Protein AF-A0A9X6WI33-F1 (afdb_monomer_lite)

Structure (mmCIF, N/CA/C/O backbone):
data_AF-A0A9X6WI33-F1
#
_entry.id   AF-A0A9X6WI33-F1
#
loop_
_atom_site.group_PDB
_atom_site.id
_atom_site.type_symbol
_atom_site.label_atom_id
_atom_site.label_alt_id
_atom_site.label_comp_id
_atom_site.label_asym_id
_atom_site.label_entity_id
_atom_site.label_seq_id
_atom_site.pdbx_PDB_ins_code
_atom_site.Cartn_x
_atom_site.Cartn_y
_atom_site.Cartn_z
_atom_site.occupancy
_atom_site.B_iso_or_equiv
_atom_site.auth_seq_id
_atom_site.auth_comp_id
_atom_site.auth_asym_id
_atom_site.auth_atom_id
_atom_site.pdbx_PDB_model_num
ATOM 1 N N . MET A 1 1 ? 26.252 -1.842 11.644 1.00 34.38 1 MET A N 1
ATOM 2 C CA . MET A 1 1 ? 25.521 -1.692 10.368 1.00 34.38 1 MET A CA 1
ATOM 3 C C . MET A 1 1 ? 24.051 -1.956 10.646 1.00 34.38 1 MET A C 1
ATOM 5 O O . MET A 1 1 ? 23.728 -3.046 11.102 1.00 34.38 1 MET A O 1
ATOM 9 N N . ALA A 1 2 ? 23.186 -0.950 10.502 1.00 36.94 2 ALA A N 1
ATOM 10 C CA . ALA A 1 2 ? 21.752 -1.131 10.712 1.00 36.94 2 ALA A CA 1
ATOM 11 C C . ALA A 1 2 ? 21.234 -2.160 9.697 1.00 36.94 2 ALA A C 1
ATOM 13 O O . ALA A 1 2 ? 21.524 -2.041 8.508 1.00 36.94 2 ALA A O 1
ATOM 14 N N . ARG A 1 3 ? 20.521 -3.190 10.168 1.00 36.75 3 ARG A N 1
ATOM 15 C CA . ARG A 1 3 ? 19.785 -4.131 9.312 1.00 36.75 3 ARG A CA 1
ATOM 16 C C . ARG A 1 3 ? 18.958 -3.286 8.339 1.00 36.75 3 ARG A C 1
ATOM 18 O O . ARG A 1 3 ? 18.016 -2.635 8.783 1.00 36.75 3 ARG A O 1
ATOM 25 N N . ARG A 1 4 ? 19.330 -3.252 7.050 1.00 47.38 4 ARG A N 1
ATOM 26 C CA . ARG A 1 4 ? 18.464 -2.715 5.991 1.00 47.38 4 ARG A CA 1
ATOM 27 C C . ARG A 1 4 ? 17.123 -3.412 6.191 1.00 47.38 4 ARG A C 1
ATOM 29 O O . ARG A 1 4 ? 17.066 -4.640 6.151 1.00 47.38 4 ARG A O 1
ATOM 36 N N . GLN A 1 5 ? 16.093 -2.648 6.537 1.00 53.53 5 GLN A N 1
ATOM 37 C CA . GLN A 1 5 ? 14.723 -3.141 6.565 1.00 53.53 5 GLN A CA 1
ATOM 38 C C . GLN A 1 5 ? 14.516 -3.774 5.187 1.00 53.53 5 GLN A C 1
ATOM 40 O O . GLN A 1 5 ? 14.700 -3.076 4.193 1.00 53.53 5 GLN A O 1
ATOM 45 N N . ALA A 1 6 ? 14.311 -5.095 5.127 1.00 60.66 6 ALA A N 1
ATOM 46 C CA . ALA A 1 6 ? 14.233 -5.802 3.852 1.00 60.66 6 ALA A CA 1
ATOM 47 C C . ALA A 1 6 ? 13.215 -5.072 2.972 1.00 60.66 6 ALA A C 1
ATOM 49 O O . ALA A 1 6 ? 12.097 -4.813 3.433 1.00 60.66 6 ALA A O 1
ATOM 50 N N . ASN A 1 7 ? 13.653 -4.652 1.781 1.00 76.69 7 ASN A N 1
ATOM 51 C CA . ASN A 1 7 ? 12.790 -3.999 0.810 1.00 76.69 7 ASN A CA 1
ATOM 52 C C . ASN A 1 7 ? 11.588 -4.921 0.608 1.00 76.69 7 ASN A C 1
ATOM 54 O O . ASN A 1 7 ? 11.757 -6.076 0.238 1.00 76.69 7 ASN A O 1
ATOM 58 N N . LYS A 1 8 ? 10.401 -4.438 0.968 1.00 89.69 8 LYS A N 1
ATOM 59 C CA . LYS A 1 8 ? 9.163 -5.194 0.842 1.00 89.69 8 LYS A CA 1
ATOM 60 C C . LYS A 1 8 ? 8.068 -4.293 0.310 1.00 89.69 8 LYS A C 1
ATOM 62 O O . LYS A 1 8 ? 8.030 -3.096 0.614 1.00 89.69 8 LYS A O 1
ATOM 67 N N . ILE A 1 9 ? 7.152 -4.906 -0.414 1.00 95.69 9 ILE A N 1
ATOM 68 C CA . ILE A 1 9 ? 5.872 -4.325 -0.785 1.00 95.69 9 ILE A CA 1
ATOM 69 C C . ILE A 1 9 ? 4.850 -4.789 0.248 1.00 95.69 9 ILE A C 1
ATOM 71 O O . ILE A 1 9 ? 4.741 -5.984 0.514 1.00 95.69 9 ILE A O 1
ATOM 75 N N . VAL A 1 10 ? 4.092 -3.864 0.823 1.00 97.38 10 VAL A N 1
ATOM 76 C CA . VAL A 1 10 ? 2.984 -4.141 1.738 1.00 97.38 10 VAL A CA 1
ATOM 77 C C . VAL A 1 10 ? 1.676 -3.860 1.012 1.00 97.38 10 VAL A C 1
ATOM 79 O O . VAL A 1 10 ? 1.406 -2.728 0.625 1.00 97.38 10 VAL A O 1
ATOM 82 N N . ARG A 1 11 ? 0.855 -4.892 0.838 1.00 97.94 11 ARG A N 1
ATOM 83 C CA . ARG A 1 11 ? -0.494 -4.813 0.275 1.00 97.94 11 ARG A CA 1
ATOM 84 C C . ARG A 1 11 ? -1.501 -4.848 1.420 1.00 97.94 11 ARG A C 1
ATOM 86 O O . ARG A 1 11 ? -1.568 -5.836 2.156 1.00 97.94 11 ARG A O 1
ATOM 93 N N . VAL A 1 12 ? -2.277 -3.778 1.562 1.00 98.12 12 VAL A N 1
ATOM 94 C CA . VAL A 1 12 ? -3.325 -3.631 2.579 1.00 98.12 12 VAL A CA 1
ATOM 95 C C . VAL A 1 12 ? -4.679 -3.576 1.883 1.00 98.12 12 VAL A C 1
ATOM 97 O O . VAL A 1 12 ? -4.958 -2.641 1.135 1.00 98.12 12 VAL A O 1
ATOM 100 N N . GLN A 1 13 ? -5.516 -4.573 2.143 1.00 97.69 13 GLN A N 1
ATOM 101 C CA . GLN A 1 13 ? -6.918 -4.592 1.748 1.00 97.69 13 GLN A CA 1
ATOM 102 C C . GLN A 1 13 ? -7.754 -4.049 2.903 1.00 97.69 13 GLN A C 1
ATOM 104 O O . GLN A 1 13 ? -7.815 -4.649 3.980 1.00 97.69 13 GLN A O 1
ATOM 109 N N . PHE A 1 14 ? -8.364 -2.897 2.672 1.00 95.88 14 PHE A N 1
ATOM 110 C CA . PHE A 1 14 ? -9.372 -2.324 3.549 1.00 95.88 14 PHE A CA 1
ATOM 111 C C . PHE A 1 14 ? -10.744 -2.911 3.217 1.00 95.88 14 PHE A C 1
ATOM 113 O O . PHE A 1 14 ? -10.941 -3.437 2.122 1.00 95.88 14 PHE A O 1
ATOM 120 N N . SER A 1 15 ? -11.697 -2.772 4.134 1.00 89.88 15 SER A N 1
ATOM 121 C CA . SER A 1 15 ? -13.103 -3.038 3.830 1.00 89.88 15 SER A CA 1
ATOM 122 C C . SER A 1 15 ? -13.587 -2.159 2.677 1.00 89.88 15 SER A C 1
ATOM 124 O O . SER A 1 15 ? -13.065 -1.053 2.495 1.00 89.88 15 SER A O 1
ATOM 126 N N . GLU A 1 16 ? -14.596 -2.645 1.947 1.00 84.94 16 GLU A N 1
ATOM 127 C CA . GLU A 1 16 ? -15.133 -2.041 0.710 1.00 84.94 16 GLU A CA 1
ATOM 128 C C . GLU A 1 16 ? -14.214 -2.215 -0.516 1.00 84.94 16 GLU A C 1
ATOM 130 O O . GLU A 1 16 ? -14.121 -1.330 -1.364 1.00 84.94 16 GLU A O 1
ATOM 135 N N 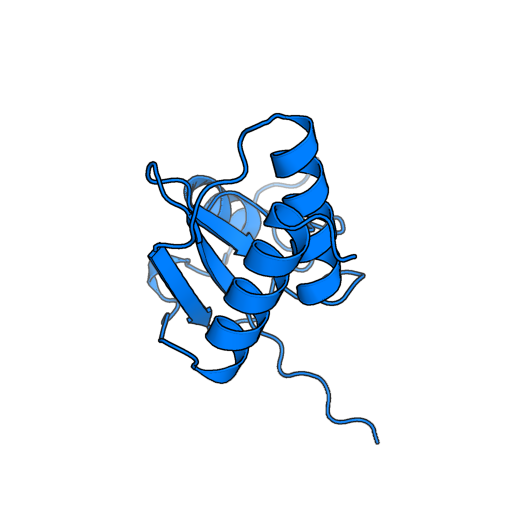. ASP A 1 17 ? -13.504 -3.345 -0.600 1.00 82.88 17 ASP A N 1
ATOM 136 C CA . ASP A 1 17 ? -12.665 -3.752 -1.743 1.00 82.88 17 ASP A CA 1
ATOM 137 C C . ASP A 1 17 ? -11.524 -2.781 -2.113 1.00 82.88 17 ASP A C 1
ATOM 139 O O . ASP A 1 17 ? -10.875 -2.907 -3.155 1.00 82.88 17 ASP A O 1
ATOM 143 N N . ARG A 1 18 ? -11.205 -1.817 -1.242 1.00 93.25 18 ARG A N 1
ATOM 144 C CA . ARG A 1 18 ? -10.105 -0.875 -1.468 1.00 93.25 18 ARG A CA 1
ATOM 145 C C . ARG A 1 18 ? -8.769 -1.507 -1.096 1.00 93.25 18 ARG A C 1
ATOM 147 O O . ARG A 1 18 ? -8.446 -1.657 0.084 1.00 93.25 18 ARG A O 1
ATOM 154 N N . VAL A 1 19 ? -7.930 -1.752 -2.099 1.00 97.19 19 VAL A N 1
ATOM 155 C CA . VAL A 1 19 ? -6.569 -2.265 -1.903 1.00 97.19 19 VAL A CA 1
ATOM 156 C C . VAL A 1 19 ? -5.536 -1.183 -2.179 1.00 97.19 19 VAL A C 1
ATOM 158 O O . VAL A 1 19 ? -5.490 -0.596 -3.262 1.00 97.19 19 VAL A O 1
ATOM 161 N N . MET A 1 20 ? -4.680 -0.937 -1.192 1.00 97.69 20 MET A N 1
ATOM 162 C CA . MET A 1 20 ? -3.594 0.031 -1.279 1.00 97.69 20 MET A CA 1
ATOM 163 C C . MET A 1 20 ? -2.255 -0.664 -1.062 1.00 97.69 20 MET A C 1
ATOM 165 O O . MET A 1 20 ? -2.104 -1.511 -0.177 1.00 97.69 20 MET A O 1
ATOM 169 N N . MET A 1 21 ? -1.279 -0.295 -1.880 1.00 97.44 21 MET A N 1
ATOM 170 C CA . MET A 1 21 ? 0.068 -0.835 -1.839 1.00 97.44 21 MET A CA 1
ATOM 171 C C . MET A 1 21 ? 1.047 0.220 -1.346 1.00 97.44 21 MET A C 1
ATOM 173 O O . MET A 1 21 ? 0.972 1.379 -1.748 1.00 97.44 21 MET A O 1
ATOM 177 N N . PHE A 1 22 ? 1.977 -0.203 -0.500 1.00 96.25 22 PHE A N 1
ATOM 178 C CA . PHE A 1 22 ? 3.001 0.631 0.113 1.00 96.25 22 PHE A CA 1
ATOM 179 C C . PHE A 1 22 ? 4.356 -0.044 -0.039 1.00 96.25 22 PHE A C 1
ATOM 181 O O . PHE A 1 22 ? 4.461 -1.269 -0.044 1.00 96.25 22 PHE A O 1
ATOM 188 N N . GLY A 1 23 ? 5.412 0.747 -0.069 1.00 93.44 23 GLY A N 1
ATOM 189 C CA . GLY A 1 23 ? 6.765 0.231 0.023 1.00 93.44 23 GLY A CA 1
ATOM 190 C C . GLY A 1 23 ? 7.729 1.330 0.414 1.00 93.44 23 GLY A C 1
ATOM 191 O O . GLY A 1 23 ? 7.356 2.498 0.528 1.00 93.44 23 GLY A O 1
ATOM 192 N N . ASN A 1 24 ? 8.969 0.950 0.689 1.00 91.50 24 ASN A N 1
ATOM 193 C CA . ASN A 1 24 ? 9.993 1.923 1.040 1.00 91.50 24 ASN A CA 1
ATOM 194 C C . ASN A 1 24 ? 10.331 2.761 -0.200 1.00 91.50 24 ASN A C 1
ATOM 196 O O . ASN A 1 24 ? 10.774 2.215 -1.206 1.00 91.50 24 ASN A O 1
ATOM 200 N N . SER A 1 25 ? 10.115 4.072 -0.114 1.00 86.88 25 SER A N 1
ATOM 201 C CA . SER A 1 25 ? 10.475 5.042 -1.152 1.00 86.88 25 SER A CA 1
ATOM 202 C C . SER A 1 25 ? 11.576 5.969 -0.603 1.00 86.88 25 SER A C 1
ATOM 204 O O . SER A 1 25 ? 12.567 5.493 -0.051 1.00 86.88 25 SER A O 1
ATOM 206 N N . TYR A 1 26 ? 11.398 7.291 -0.657 1.00 86.25 26 TYR A N 1
ATOM 207 C CA . TYR A 1 26 ? 12.213 8.262 0.084 1.00 86.25 26 TYR A CA 1
ATOM 208 C C . TYR A 1 26 ? 11.928 8.249 1.606 1.00 86.25 26 TYR A C 1
ATOM 210 O O . TYR A 1 26 ? 12.646 8.889 2.374 1.00 86.25 26 TYR A O 1
ATOM 218 N N . LYS A 1 27 ? 10.890 7.523 2.050 1.00 89.88 27 LYS A N 1
ATOM 219 C CA . LYS A 1 27 ? 10.549 7.251 3.458 1.00 89.88 27 LYS A CA 1
ATOM 220 C C . LYS A 1 27 ? 10.229 5.759 3.665 1.00 89.88 27 LYS A C 1
ATOM 222 O O . LYS A 1 27 ? 9.884 5.074 2.699 1.00 89.88 27 LYS A O 1
ATOM 227 N N . PRO A 1 28 ? 10.292 5.244 4.908 1.00 92.38 28 PRO A N 1
ATOM 228 C CA . PRO A 1 28 ? 9.785 3.912 5.237 1.00 92.38 28 PRO A CA 1
ATOM 229 C C .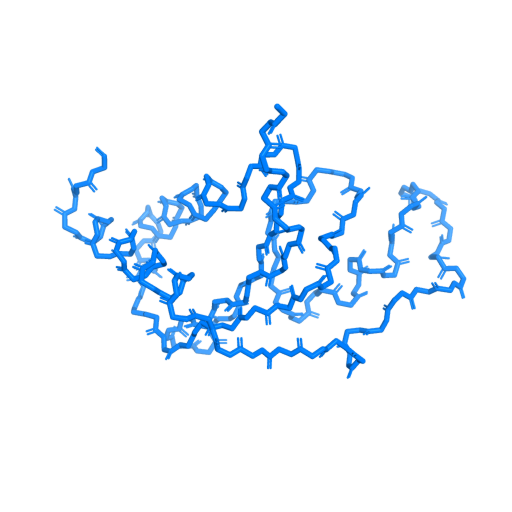 PRO A 1 28 ? 8.290 3.767 4.927 1.00 92.38 28 PRO A C 1
ATOM 231 O O . PRO A 1 28 ? 7.525 4.729 5.054 1.00 92.38 28 PRO A O 1
ATOM 234 N N . TRP A 1 29 ? 7.854 2.566 4.543 1.00 93.88 29 TRP A N 1
ATOM 235 C CA . TRP A 1 29 ? 6.444 2.283 4.248 1.00 93.88 29 TRP A CA 1
ATOM 236 C C . TRP A 1 29 ? 5.533 2.578 5.447 1.00 93.88 29 TRP A C 1
ATOM 238 O O . TRP A 1 29 ? 4.419 3.041 5.237 1.00 93.88 29 TRP A O 1
ATOM 248 N N . GLU A 1 30 ? 6.000 2.379 6.688 1.00 95.19 30 GLU A N 1
ATOM 249 C CA . GLU A 1 30 ? 5.203 2.653 7.891 1.00 95.19 30 GLU A CA 1
ATOM 250 C C . GLU A 1 30 ? 4.774 4.125 7.980 1.00 95.19 30 GLU A C 1
ATOM 252 O O . GLU A 1 30 ? 3.602 4.413 8.203 1.00 95.19 30 GLU A O 1
ATOM 257 N N . MET A 1 31 ? 5.702 5.059 7.744 1.00 94.56 31 MET A N 1
ATOM 258 C CA . MET A 1 31 ? 5.402 6.497 7.788 1.00 94.56 31 MET A CA 1
ATOM 259 C C . MET A 1 31 ? 4.426 6.895 6.680 1.00 94.56 31 MET A C 1
ATOM 261 O O . MET A 1 31 ? 3.522 7.696 6.885 1.00 94.56 31 MET A O 1
ATOM 265 N N . GLN A 1 32 ? 4.602 6.318 5.494 1.00 94.62 32 GLN A N 1
ATOM 266 C CA . GLN A 1 32 ? 3.734 6.578 4.349 1.00 94.62 32 GLN A CA 1
ATOM 267 C C . GLN A 1 32 ? 2.335 5.986 4.565 1.00 94.62 32 GLN A C 1
ATOM 269 O O . GLN A 1 32 ? 1.336 6.596 4.201 1.00 94.62 32 GLN A O 1
ATOM 274 N N . PHE A 1 33 ? 2.251 4.828 5.216 1.00 96.69 33 PHE A N 1
ATOM 275 C CA . PHE A 1 33 ? 0.988 4.237 5.627 1.00 96.69 33 PHE A CA 1
ATOM 276 C C . PHE A 1 33 ? 0.244 5.131 6.624 1.00 96.69 33 PHE A C 1
ATOM 278 O O . PHE A 1 33 ? -0.944 5.376 6.445 1.00 96.69 33 PHE A O 1
ATOM 285 N N . GLU A 1 34 ? 0.929 5.673 7.631 1.00 96.38 34 GLU A N 1
ATOM 286 C CA . GLU A 1 34 ? 0.326 6.614 8.583 1.00 96.38 34 GLU A CA 1
ATOM 287 C C . GLU A 1 34 ? -0.141 7.915 7.912 1.00 96.38 34 GLU A C 1
ATOM 289 O O . GLU A 1 34 ? -1.261 8.356 8.168 1.00 96.38 34 GLU A O 1
ATOM 294 N N . GLU A 1 35 ? 0.650 8.483 6.989 1.00 95.88 35 GLU A N 1
ATOM 295 C CA . GLU A 1 35 ? 0.224 9.622 6.156 1.00 95.88 35 GLU A CA 1
ATOM 296 C C . GLU A 1 35 ? -1.079 9.295 5.397 1.00 95.88 35 GLU A C 1
ATOM 298 O O . GLU A 1 35 ? -1.998 10.113 5.347 1.00 95.88 35 GLU A O 1
ATOM 303 N N . TYR A 1 36 ? -1.199 8.081 4.852 1.00 96.50 36 TYR A N 1
ATOM 304 C CA . TYR A 1 36 ? -2.414 7.633 4.174 1.00 96.50 36 TYR A CA 1
ATOM 305 C C . TYR A 1 36 ? -3.603 7.445 5.132 1.00 96.50 36 TYR A C 1
ATOM 307 O O . TYR A 1 36 ? -4.720 7.849 4.807 1.00 96.50 36 TYR A O 1
ATOM 315 N N . LEU A 1 37 ? -3.391 6.892 6.332 1.00 96.56 37 LEU A N 1
ATOM 316 C CA . LEU A 1 37 ? -4.442 6.775 7.352 1.00 96.56 37 LEU A CA 1
ATOM 317 C C . LEU A 1 37 ? -4.969 8.142 7.794 1.00 96.56 37 LEU A C 1
ATOM 319 O O . LEU A 1 37 ? -6.174 8.291 8.012 1.00 96.56 37 LEU A O 1
ATOM 323 N N . TRP A 1 38 ? -4.091 9.140 7.902 1.00 95.94 38 TRP A N 1
ATOM 324 C CA . TRP A 1 38 ? -4.483 10.513 8.200 1.00 95.94 38 TRP A CA 1
ATOM 325 C C . TRP A 1 38 ? -5.420 11.078 7.127 1.00 95.94 38 TRP A C 1
ATOM 327 O O . TRP A 1 38 ? -6.484 11.591 7.473 1.00 95.94 38 TRP A O 1
ATOM 337 N N . LEU A 1 39 ? -5.086 10.898 5.842 1.00 95.75 39 LEU A N 1
ATOM 338 C CA . LEU A 1 39 ? -5.947 11.308 4.725 1.00 95.75 39 LEU A CA 1
ATOM 339 C C . LEU A 1 39 ? -7.308 10.605 4.772 1.00 95.75 39 LEU A C 1
ATOM 341 O O . LEU A 1 39 ? -8.349 11.253 4.708 1.00 95.75 39 LEU A O 1
ATOM 345 N N . LEU A 1 40 ? -7.318 9.281 4.958 1.00 94.94 40 LEU A N 1
ATOM 346 C CA . LEU A 1 40 ? -8.565 8.520 5.064 1.00 94.94 40 LEU A CA 1
ATOM 347 C C . LEU A 1 40 ? -9.443 8.990 6.222 1.00 94.94 40 LEU A C 1
ATOM 349 O O . LEU A 1 40 ? -10.665 9.019 6.098 1.00 94.94 40 LEU A O 1
ATOM 353 N N . LYS A 1 41 ? -8.831 9.337 7.353 1.00 94.06 41 LYS A N 1
ATOM 354 C CA . LYS A 1 41 ? -9.547 9.843 8.519 1.00 94.06 41 LYS A CA 1
ATOM 355 C C . LYS A 1 41 ? -10.157 11.217 8.256 1.00 94.06 41 LYS A C 1
ATOM 357 O O . LYS A 1 41 ? -11.310 11.422 8.622 1.00 94.06 41 LYS A O 1
ATOM 362 N N . GLN A 1 42 ? -9.415 12.129 7.624 1.00 94.50 42 GLN A N 1
ATOM 363 C CA . GLN A 1 42 ? -9.934 13.445 7.235 1.00 94.50 42 GLN A CA 1
ATOM 364 C C . GLN A 1 42 ? -11.120 13.333 6.276 1.00 94.50 42 GLN A C 1
ATOM 366 O O . GLN A 1 42 ? -12.103 14.051 6.434 1.00 94.50 42 GLN A O 1
ATOM 371 N N . ASP A 1 43 ? -11.055 12.379 5.351 1.00 94.25 43 ASP A N 1
ATOM 372 C CA . ASP A 1 43 ? -12.122 12.103 4.390 1.00 94.25 43 ASP A CA 1
ATOM 373 C C . ASP A 1 43 ? -13.307 11.318 4.983 1.00 94.25 43 ASP A C 1
ATOM 375 O O . ASP A 1 43 ? -14.284 11.068 4.278 1.00 94.25 43 ASP A O 1
ATOM 379 N N . GLY A 1 44 ? -13.229 10.863 6.241 1.00 93.19 44 GLY A N 1
ATOM 380 C CA . GLY A 1 44 ? -14.246 9.997 6.852 1.00 93.19 44 GLY A CA 1
ATOM 381 C C . GLY A 1 44 ? -14.327 8.590 6.239 1.00 93.19 44 GLY A C 1
ATOM 382 O O . GLY A 1 44 ? -15.334 7.909 6.393 1.00 93.19 44 GLY A O 1
ATOM 383 N N . LYS A 1 45 ? -13.271 8.141 5.549 1.00 93.81 45 LYS A N 1
ATOM 384 C CA . LYS A 1 45 ? -13.188 6.871 4.797 1.00 93.81 45 LYS A CA 1
ATOM 385 C C . LYS A 1 45 ? -12.291 5.823 5.464 1.00 93.81 45 LYS A C 1
ATOM 387 O O . LYS A 1 45 ? -11.850 4.869 4.810 1.00 93.81 45 LYS A O 1
ATOM 392 N N . LEU A 1 46 ? -11.939 6.026 6.733 1.00 93.94 46 LEU A N 1
ATOM 393 C CA . LEU A 1 46 ? -11.107 5.097 7.493 1.00 93.94 46 LEU A CA 1
ATOM 394 C C . LEU A 1 46 ? -11.927 3.870 7.918 1.00 93.94 46 LEU A C 1
ATOM 396 O O . LEU A 1 46 ? -12.648 3.900 8.914 1.00 93.94 46 LEU A O 1
ATOM 400 N N . THR A 1 47 ? -11.776 2.783 7.168 1.00 93.69 47 THR A N 1
ATOM 401 C CA . THR A 1 47 ? -12.447 1.498 7.392 1.00 93.69 47 THR A CA 1
ATOM 402 C C . THR A 1 47 ? -11.525 0.483 8.077 1.00 93.69 47 THR A C 1
ATOM 404 O O . THR A 1 47 ? -10.371 0.783 8.399 1.00 93.69 47 THR A O 1
ATOM 407 N N . ASP A 1 48 ? -12.052 -0.701 8.396 1.00 93.69 48 ASP A N 1
ATOM 408 C CA . ASP A 1 48 ? -11.246 -1.818 8.898 1.00 93.69 48 ASP A CA 1
ATOM 409 C C . ASP A 1 48 ? -10.324 -2.400 7.819 1.00 93.69 48 ASP A C 1
ATOM 411 O O . ASP A 1 48 ? -10.476 -2.142 6.626 1.00 93.69 48 ASP A O 1
ATOM 415 N N . VAL A 1 49 ? -9.328 -3.168 8.263 1.00 96.50 49 VAL A N 1
ATOM 416 C CA . VAL A 1 49 ? -8.417 -3.915 7.391 1.00 96.50 49 VAL A CA 1
ATOM 417 C C . VAL A 1 49 ? -8.841 -5.374 7.383 1.00 96.50 49 VAL A C 1
ATOM 419 O O . VAL A 1 49 ? -8.894 -6.018 8.429 1.00 96.50 49 VAL A O 1
ATOM 422 N N . GLU A 1 50 ? -9.106 -5.899 6.194 1.00 96.88 50 GLU A N 1
ATOM 423 C CA . GLU A 1 50 ? -9.519 -7.288 5.990 1.00 96.88 50 GLU A CA 1
ATOM 424 C C . GLU A 1 50 ? -8.315 -8.205 5.807 1.00 96.88 50 GLU A C 1
ATOM 426 O O . GLU A 1 50 ? -8.277 -9.331 6.310 1.00 96.88 50 GLU A O 1
ATOM 431 N N . GLN A 1 51 ? -7.304 -7.725 5.081 1.00 97.12 51 GLN A N 1
ATOM 432 C CA . GLN A 1 51 ? -6.143 -8.530 4.747 1.00 97.12 51 GLN A CA 1
ATOM 433 C C . GLN A 1 51 ? -4.884 -7.678 4.616 1.00 97.12 51 GLN A C 1
ATOM 435 O O . GLN A 1 51 ? -4.879 -6.611 4.006 1.00 97.12 51 GLN A O 1
ATOM 440 N N . VAL A 1 52 ? -3.781 -8.202 5.148 1.00 97.88 52 VAL A N 1
ATOM 441 C CA . VAL A 1 52 ? -2.436 -7.674 4.924 1.00 97.88 52 VAL A CA 1
ATOM 442 C C . VAL A 1 52 ? -1.582 -8.785 4.342 1.00 97.88 52 VAL A C 1
ATOM 444 O O . VAL A 1 52 ? -1.505 -9.885 4.894 1.00 97.88 52 VAL A O 1
ATOM 447 N N . THR A 1 53 ? -0.930 -8.491 3.226 1.00 97.75 53 THR A N 1
ATOM 448 C CA . THR A 1 53 ? 0.056 -9.377 2.608 1.00 97.75 53 THR A CA 1
ATOM 449 C C . THR A 1 53 ? 1.299 -8.589 2.241 1.00 97.75 53 THR A C 1
ATOM 451 O O . THR A 1 53 ? 1.268 -7.363 2.128 1.00 97.75 53 THR A O 1
ATOM 454 N N . VAL A 1 54 ? 2.415 -9.290 2.104 1.00 97.31 54 VAL A N 1
ATOM 455 C CA . VAL A 1 54 ? 3.693 -8.698 1.735 1.00 97.31 54 VAL A CA 1
ATOM 456 C C . VAL A 1 54 ? 4.327 -9.474 0.595 1.00 97.31 54 VAL A C 1
ATOM 458 O O . VAL A 1 54 ? 4.057 -10.661 0.428 1.00 97.31 54 VAL A O 1
ATOM 461 N N . SER A 1 55 ? 5.175 -8.793 -0.159 1.00 96.19 55 SER A N 1
ATOM 462 C CA . SER A 1 55 ? 6.051 -9.379 -1.166 1.00 96.19 55 SER A CA 1
ATOM 463 C C . SER A 1 55 ? 7.476 -8.906 -0.900 1.00 96.19 55 SER A C 1
ATOM 465 O O . SER A 1 55 ? 7.680 -7.738 -0.564 1.00 96.19 55 SER A O 1
ATOM 467 N N . ASP A 1 56 ? 8.452 -9.798 -1.066 1.00 93.19 56 ASP A N 1
ATOM 468 C CA . ASP A 1 56 ? 9.888 -9.494 -0.932 1.00 93.19 56 ASP A CA 1
ATOM 469 C C . ASP A 1 56 ? 10.456 -8.746 -2.152 1.00 93.19 56 ASP A C 1
ATOM 471 O O . ASP A 1 56 ? 11.656 -8.492 -2.244 1.00 93.19 56 ASP A O 1
ATOM 475 N N . ASN A 1 57 ? 9.601 -8.405 -3.117 1.00 91.94 57 ASN A N 1
ATOM 476 C CA . ASN A 1 57 ? 9.989 -7.560 -4.234 1.00 91.94 57 ASN A CA 1
ATOM 477 C C . ASN A 1 57 ? 10.290 -6.136 -3.753 1.00 91.94 57 ASN A C 1
ATOM 479 O O . ASN A 1 57 ? 9.722 -5.641 -2.777 1.00 91.94 57 ASN A O 1
ATOM 483 N N . GLU A 1 58 ? 11.163 -5.448 -4.482 1.00 90.81 58 GLU A N 1
ATOM 484 C CA . GLU A 1 58 ? 11.451 -4.047 -4.200 1.00 90.81 58 GLU A CA 1
ATOM 485 C C . GLU A 1 58 ? 10.276 -3.153 -4.602 1.00 90.81 58 GLU A C 1
ATOM 487 O O . GLU A 1 58 ? 9.580 -3.415 -5.588 1.00 90.81 58 GLU A O 1
ATOM 492 N N . TRP A 1 59 ? 10.066 -2.079 -3.842 1.00 92.94 59 TRP A N 1
ATOM 493 C CA . TRP A 1 59 ? 9.105 -1.045 -4.211 1.00 92.94 59 TRP A CA 1
ATOM 494 C C . TRP A 1 59 ? 9.526 -0.345 -5.507 1.00 92.94 59 TRP A C 1
ATOM 496 O O . TRP A 1 59 ? 10.690 -0.389 -5.900 1.00 92.94 59 TRP A O 1
ATOM 506 N N . VAL A 1 60 ? 8.568 0.290 -6.174 1.00 89.31 60 VAL A N 1
ATOM 507 C CA . VAL A 1 60 ? 8.809 1.012 -7.424 1.00 89.31 60 VAL A CA 1
ATOM 508 C C . VAL A 1 60 ? 9.718 2.220 -7.165 1.00 89.31 60 VAL A C 1
ATOM 510 O O . VAL A 1 60 ? 9.401 3.071 -6.332 1.00 89.31 60 VAL A O 1
ATOM 513 N N . SER A 1 61 ? 10.846 2.306 -7.875 1.00 75.00 61 SER A N 1
ATOM 514 C CA . SER A 1 61 ? 11.921 3.266 -7.583 1.00 75.00 61 SER A CA 1
ATOM 515 C C . SER A 1 61 ? 11.934 4.510 -8.487 1.00 75.00 61 SER A C 1
ATOM 517 O O . SER A 1 61 ? 12.999 4.930 -8.940 1.00 75.00 61 SER A O 1
ATOM 519 N N . TRP A 1 62 ? 10.782 5.126 -8.770 1.00 73.94 62 TRP A N 1
ATOM 520 C CA . TRP A 1 62 ? 10.735 6.394 -9.516 1.00 73.94 62 TRP A CA 1
ATOM 521 C C . TRP A 1 62 ? 9.770 7.408 -8.891 1.00 73.94 62 TRP A C 1
ATOM 523 O O . TRP A 1 62 ? 8.806 7.049 -8.213 1.00 73.94 62 TRP A O 1
ATOM 533 N N . GLY A 1 63 ? 10.082 8.697 -9.060 1.00 67.44 63 GLY A N 1
ATOM 534 C CA . GLY A 1 63 ? 9.179 9.808 -8.727 1.00 67.44 63 GLY A CA 1
ATOM 535 C C . GLY A 1 63 ? 8.775 9.951 -7.253 1.00 67.44 63 GLY A C 1
ATOM 536 O O . GLY A 1 63 ? 7.865 10.714 -6.950 1.00 67.44 63 GLY A O 1
ATOM 537 N N . GLY A 1 64 ? 9.406 9.223 -6.323 1.00 77.94 64 GLY A N 1
ATOM 538 C CA . GLY A 1 64 ? 9.021 9.252 -4.908 1.00 77.94 64 GLY A CA 1
ATOM 539 C C . GLY A 1 64 ? 7.620 8.691 -4.643 1.00 77.94 64 GLY A C 1
ATOM 540 O O . GLY A 1 64 ? 6.958 9.144 -3.707 1.00 77.94 64 GLY A O 1
ATOM 541 N N . LEU A 1 65 ? 7.160 7.731 -5.460 1.00 87.25 65 LEU A N 1
ATOM 542 C CA . LEU A 1 65 ? 5.851 7.095 -5.311 1.00 87.25 65 LEU A CA 1
ATOM 543 C C . LEU A 1 65 ? 5.660 6.584 -3.878 1.00 87.25 65 LEU A C 1
ATOM 545 O O . LEU A 1 65 ? 6.385 5.690 -3.435 1.00 87.25 65 LEU A O 1
ATOM 549 N N . LYS A 1 66 ? 4.675 7.139 -3.160 1.00 90.00 66 LYS A N 1
ATOM 550 C CA . LYS A 1 66 ? 4.484 6.807 -1.744 1.00 90.00 66 LYS A CA 1
ATOM 551 C C . LYS A 1 66 ? 3.691 5.527 -1.508 1.00 90.00 66 LYS A C 1
ATOM 553 O O . LYS A 1 66 ? 4.039 4.675 -0.693 1.00 90.00 66 LYS A O 1
ATOM 558 N N . TRP A 1 67 ? 2.580 5.451 -2.220 1.00 94.56 67 TRP A N 1
ATOM 559 C CA . TRP A 1 67 ? 1.614 4.369 -2.224 1.00 94.56 67 TRP A CA 1
ATOM 560 C C . TRP A 1 67 ? 0.841 4.436 -3.534 1.00 94.56 67 TRP A C 1
ATOM 562 O O . TRP A 1 67 ? 0.805 5.482 -4.189 1.00 94.56 67 TRP A O 1
ATOM 572 N N . CYS A 1 68 ? 0.194 3.343 -3.915 1.00 95.50 68 CYS A N 1
ATOM 573 C CA . CYS A 1 68 ? -0.743 3.369 -5.028 1.00 95.50 68 CYS A CA 1
ATOM 574 C C . CYS A 1 68 ? -1.836 2.309 -4.881 1.00 95.50 68 CYS A C 1
ATOM 576 O O . CYS A 1 68 ? -1.615 1.279 -4.236 1.00 95.50 68 CYS A O 1
ATOM 578 N N . PRO A 1 69 ? -3.006 2.531 -5.504 1.00 96.69 69 PRO A N 1
ATOM 579 C CA . PRO A 1 69 ? -3.995 1.479 -5.666 1.00 96.69 69 PRO A CA 1
ATOM 580 C C . PRO A 1 69 ? -3.381 0.272 -6.379 1.00 96.69 69 PRO A C 1
ATOM 582 O O . PRO A 1 69 ? -2.575 0.441 -7.300 1.00 96.69 69 PRO A O 1
ATOM 585 N N . GLU A 1 70 ? -3.780 -0.933 -5.976 1.00 96.62 70 GLU A N 1
ATOM 586 C CA . GLU A 1 70 ? -3.304 -2.183 -6.587 1.00 96.62 70 GLU A CA 1
ATOM 587 C C . GLU A 1 70 ? -3.538 -2.215 -8.105 1.00 96.62 70 GLU A C 1
ATOM 589 O O . GLU A 1 70 ? -2.629 -2.535 -8.867 1.00 96.62 70 GLU A O 1
ATOM 594 N N . GLU A 1 71 ? -4.715 -1.774 -8.557 1.00 95.88 71 GLU A N 1
ATOM 595 C CA . GLU A 1 71 ? -5.087 -1.685 -9.978 1.00 95.88 71 GLU A CA 1
ATOM 596 C C . GLU A 1 71 ? -4.117 -0.846 -10.828 1.00 95.88 71 GLU A C 1
ATOM 598 O O . GLU A 1 71 ? -3.964 -1.079 -12.026 1.00 95.88 71 GLU A O 1
ATOM 603 N N . ARG A 1 72 ? -3.426 0.122 -10.214 1.00 95.19 72 ARG A N 1
ATOM 604 C CA . ARG A 1 72 ? -2.461 0.990 -10.895 1.00 95.19 72 ARG A CA 1
ATOM 605 C C . ARG A 1 72 ? -1.030 0.493 -10.768 1.00 95.19 72 ARG A C 1
ATOM 607 O O . ARG A 1 72 ? -0.150 1.059 -11.411 1.00 95.19 72 ARG A O 1
ATOM 614 N N . PHE A 1 73 ? -0.769 -0.540 -9.974 1.00 95.81 73 PHE A N 1
ATOM 615 C CA . PHE A 1 73 ? 0.597 -0.931 -9.651 1.00 95.81 73 PHE A CA 1
ATOM 616 C C . PHE A 1 73 ? 1.368 -1.454 -10.866 1.00 95.81 73 PHE A C 1
ATOM 618 O O . PHE A 1 73 ? 2.520 -1.074 -11.052 1.00 95.81 73 PHE A O 1
ATOM 625 N N . GLN A 1 74 ? 0.733 -2.219 -11.764 1.00 95.88 74 GLN A N 1
ATOM 626 C CA . GLN A 1 74 ? 1.392 -2.633 -13.011 1.00 95.88 74 GLN A CA 1
ATOM 627 C C . GLN A 1 74 ? 1.791 -1.430 -13.872 1.00 95.88 74 GLN A C 1
ATOM 629 O O . GLN A 1 74 ? 2.881 -1.412 -14.431 1.00 95.88 74 GLN A O 1
ATOM 634 N N . HIS A 1 75 ? 0.947 -0.398 -13.943 1.00 93.94 75 HIS A N 1
ATOM 635 C CA . HIS A 1 75 ? 1.304 0.834 -14.643 1.00 93.94 75 HIS A CA 1
ATOM 636 C C . HIS A 1 75 ? 2.521 1.515 -13.994 1.00 93.94 75 HIS A C 1
ATOM 638 O O . HIS A 1 75 ? 3.417 1.962 -14.704 1.00 93.94 75 HIS A O 1
ATOM 644 N N . GLN A 1 76 ? 2.611 1.526 -12.659 1.00 93.94 76 GLN A N 1
ATOM 645 C CA . GLN A 1 76 ? 3.789 2.054 -11.959 1.00 93.94 76 GLN A CA 1
ATOM 646 C C . GLN A 1 76 ? 5.065 1.258 -12.273 1.00 93.94 76 GLN A C 1
ATOM 648 O O . GLN A 1 76 ? 6.119 1.867 -12.443 1.00 93.94 76 GLN A O 1
ATOM 653 N N . LEU A 1 77 ? 4.968 -0.072 -12.395 1.00 93.94 77 LEU A N 1
ATOM 654 C CA . LEU A 1 77 ? 6.079 -0.940 -12.809 1.00 93.94 77 LEU A CA 1
ATOM 655 C C . LEU A 1 77 ? 6.482 -0.703 -14.272 1.00 93.94 77 LEU A C 1
ATOM 657 O O . LEU A 1 77 ? 7.668 -0.703 -14.584 1.00 93.94 77 LEU A O 1
ATOM 661 N N . ASN A 1 78 ? 5.518 -0.452 -15.163 1.00 93.44 78 ASN A N 1
ATOM 662 C CA . ASN A 1 78 ? 5.792 -0.145 -16.571 1.00 93.44 78 ASN A CA 1
ATOM 663 C C . ASN A 1 78 ? 6.588 1.154 -16.749 1.00 93.44 78 ASN A C 1
ATOM 665 O O . ASN A 1 78 ? 7.384 1.265 -17.674 1.00 93.44 78 ASN A O 1
ATOM 669 N N . ARG A 1 79 ? 6.383 2.133 -15.862 1.00 91.12 79 ARG A N 1
ATOM 670 C CA . ARG A 1 79 ? 7.067 3.437 -15.885 1.00 91.12 79 ARG A CA 1
ATOM 671 C C . ARG A 1 79 ? 8.363 3.462 -15.074 1.00 91.12 79 ARG A C 1
ATOM 673 O O . ARG A 1 79 ? 9.003 4.504 -14.967 1.00 91.12 79 ARG A O 1
ATOM 680 N N . GLU A 1 80 ? 8.755 2.340 -14.475 1.00 88.88 80 GLU A N 1
ATOM 681 C CA . GLU A 1 80 ? 9.921 2.292 -13.603 1.00 88.88 80 GLU A CA 1
ATOM 682 C C . GLU A 1 80 ? 11.221 2.579 -14.359 1.00 88.88 80 GLU A C 1
ATOM 684 O O . GLU A 1 80 ? 11.587 1.862 -15.291 1.00 88.88 80 GLU A O 1
ATOM 689 N N . GLY A 1 81 ? 11.930 3.616 -13.904 1.00 85.19 81 GLY A N 1
ATOM 690 C CA . GLY A 1 81 ? 13.177 4.079 -14.511 1.00 85.19 81 GLY A CA 1
ATOM 691 C C . GLY A 1 81 ? 12.987 5.019 -15.704 1.00 85.19 81 GLY A C 1
ATOM 692 O O . GLY A 1 81 ? 13.989 5.444 -16.269 1.00 85.19 81 GLY A O 1
ATOM 693 N N . CYS A 1 82 ? 11.744 5.365 -16.053 1.00 86.00 82 CYS A N 1
ATOM 694 C CA . CYS A 1 82 ? 11.414 6.239 -17.177 1.00 86.00 82 CYS A CA 1
ATOM 695 C C . CYS A 1 82 ? 11.041 7.651 -16.701 1.00 86.00 82 CYS A C 1
ATOM 697 O O . CYS A 1 82 ? 10.395 7.826 -15.666 1.00 86.00 82 CYS A O 1
ATOM 699 N N . GLN A 1 83 ? 11.399 8.665 -17.485 1.00 83.38 83 GLN A N 1
ATOM 700 C CA . GLN A 1 83 ? 10.899 10.035 -17.330 1.00 83.38 83 GLN A CA 1
ATOM 701 C C . GLN A 1 83 ? 9.540 10.216 -18.017 1.00 83.38 83 GLN A C 1
ATOM 703 O O . GLN A 1 83 ? 9.166 9.434 -18.887 1.00 83.38 83 GLN A O 1
ATOM 708 N N . ASP A 1 84 ? 8.803 11.276 -17.678 1.00 78.56 84 ASP A N 1
ATOM 709 C CA . ASP A 1 84 ? 7.443 11.522 -18.190 1.00 78.56 84 ASP A CA 1
ATOM 710 C C . ASP A 1 84 ? 7.343 11.512 -19.725 1.00 78.56 84 ASP A C 1
ATOM 712 O O . ASP A 1 84 ? 6.362 11.012 -20.271 1.00 78.56 84 ASP A O 1
ATOM 716 N N . SER A 1 85 ? 8.364 12.005 -20.431 1.00 84.31 85 SER A N 1
ATOM 717 C CA . SER A 1 85 ? 8.396 12.034 -21.901 1.00 84.31 85 SER A CA 1
ATOM 718 C C . SER A 1 85 ? 8.961 10.769 -22.554 1.00 84.31 85 SER A C 1
ATOM 720 O O . SER A 1 85 ? 8.969 10.675 -23.780 1.00 84.31 85 SER A O 1
ATOM 722 N N . GLU A 1 86 ? 9.477 9.821 -21.773 1.00 87.06 86 GLU A N 1
ATOM 723 C CA . GLU A 1 86 ? 10.054 8.584 -22.296 1.00 87.06 86 GLU A CA 1
ATOM 724 C C . GLU A 1 86 ? 8.971 7.518 -22.525 1.00 87.06 86 GLU A C 1
ATOM 726 O O . GLU A 1 86 ? 7.952 7.504 -21.820 1.00 87.06 86 GLU A O 1
ATOM 731 N N . PRO A 1 87 ? 9.164 6.614 -23.505 1.00 89.81 87 PRO A N 1
ATOM 732 C CA . PRO A 1 87 ? 8.336 5.418 -23.620 1.00 89.81 87 PRO A CA 1
ATOM 733 C C . PRO A 1 87 ? 8.465 4.542 -22.364 1.00 89.81 87 PRO A C 1
ATOM 735 O O . PRO A 1 87 ? 9.413 4.676 -21.592 1.00 89.81 87 PRO A O 1
ATOM 738 N N . ASP A 1 88 ? 7.500 3.642 -22.171 1.00 91.12 88 ASP A N 1
ATOM 739 C CA . ASP A 1 88 ? 7.517 2.682 -21.065 1.00 91.12 88 ASP A CA 1
ATOM 740 C C . ASP A 1 88 ? 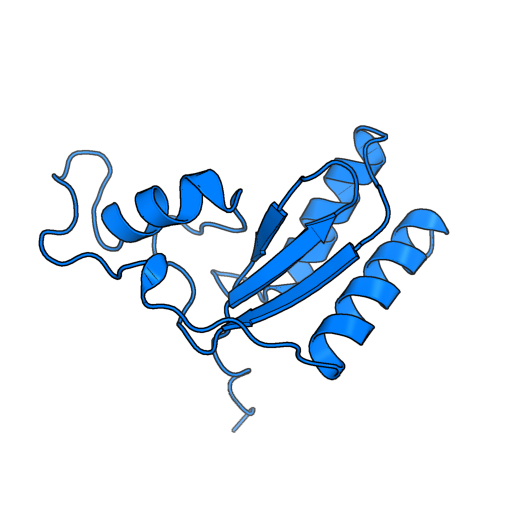8.781 1.812 -21.080 1.00 91.12 88 ASP A C 1
ATOM 742 O O . ASP A 1 88 ? 9.398 1.573 -22.125 1.00 91.12 88 ASP A O 1
ATOM 746 N N . ASN A 1 89 ? 9.138 1.305 -19.901 1.00 89.69 89 ASN A N 1
ATOM 747 C CA . ASN A 1 89 ? 10.257 0.400 -19.720 1.00 89.69 89 ASN A CA 1
ATOM 748 C C . ASN A 1 89 ? 10.057 -0.827 -20.629 1.00 89.69 89 ASN A C 1
ATOM 750 O O . ASN A 1 89 ? 9.022 -1.490 -20.525 1.00 89.69 89 ASN A O 1
ATOM 754 N N . PRO A 1 90 ? 11.021 -1.162 -21.507 1.00 91.31 90 PRO A N 1
ATOM 755 C CA . PRO A 1 90 ? 10.874 -2.273 -22.444 1.00 91.31 90 PRO A CA 1
ATOM 756 C C . PRO A 1 90 ? 10.819 -3.645 -21.756 1.00 91.31 90 PRO A C 1
ATOM 758 O O . PRO A 1 90 ? 10.339 -4.599 -22.359 1.00 91.31 90 PRO A O 1
ATOM 761 N N . ASN A 1 91 ? 11.293 -3.754 -20.509 1.00 92.12 91 ASN A N 1
ATOM 762 C CA . ASN A 1 91 ? 11.305 -4.990 -19.725 1.00 92.12 91 ASN A CA 1
ATOM 763 C C . ASN A 1 91 ? 10.733 -4.750 -18.316 1.00 92.12 91 ASN A C 1
ATOM 765 O O . ASN A 1 91 ? 11.470 -4.819 -17.327 1.00 92.12 91 ASN A O 1
ATOM 769 N N . PRO A 1 92 ? 9.430 -4.448 -18.190 1.00 93.31 92 PRO A N 1
ATOM 770 C CA . PRO A 1 92 ? 8.854 -4.108 -16.906 1.00 93.31 92 PRO A CA 1
ATOM 771 C C . PRO A 1 92 ? 8.633 -5.362 -16.062 1.00 93.31 92 PRO A C 1
ATOM 773 O O . PRO A 1 92 ? 8.225 -6.420 -16.560 1.00 93.31 92 PRO A O 1
ATOM 776 N N . ARG A 1 93 ? 8.844 -5.225 -14.751 1.00 94.19 93 ARG A N 1
ATOM 777 C CA . ARG A 1 93 ? 8.480 -6.263 -13.782 1.00 94.19 93 ARG A CA 1
ATOM 778 C C . ARG A 1 93 ? 6.979 -6.543 -13.873 1.00 94.19 93 ARG A C 1
ATOM 780 O O . ARG A 1 93 ? 6.169 -5.630 -14.044 1.00 94.19 93 ARG A O 1
ATOM 787 N N . GLN A 1 94 ? 6.604 -7.808 -13.746 1.00 95.38 94 GLN A N 1
ATOM 788 C CA . GLN A 1 94 ? 5.216 -8.234 -13.8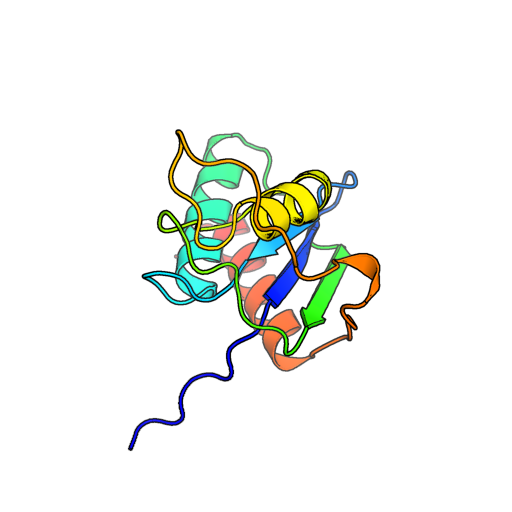79 1.00 95.38 94 GLN A CA 1
ATOM 789 C C . GLN A 1 94 ? 4.593 -8.433 -12.500 1.00 95.38 94 GLN A C 1
ATOM 791 O O . GLN A 1 94 ? 5.019 -9.287 -11.726 1.00 95.38 94 GLN A O 1
ATOM 796 N N . TYR A 1 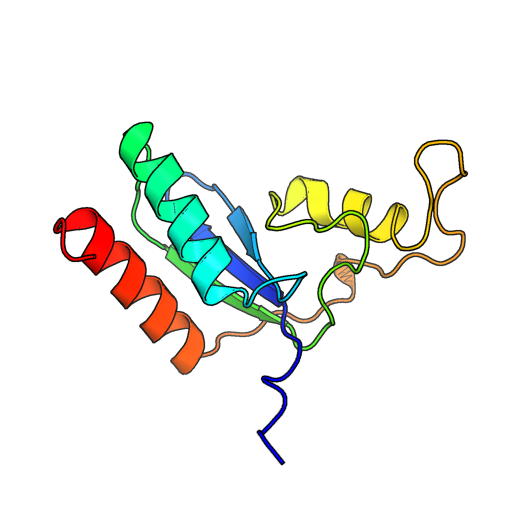95 ? 3.539 -7.679 -12.200 1.00 95.44 95 TYR A N 1
ATOM 797 C CA . TYR A 1 95 ? 2.812 -7.776 -10.939 1.00 95.44 95 TYR A CA 1
ATOM 798 C C . TYR A 1 95 ? 2.282 -9.194 -10.691 1.00 95.44 95 TYR A C 1
ATOM 800 O O . TYR A 1 95 ? 2.425 -9.728 -9.596 1.00 95.44 95 TYR A O 1
ATOM 808 N N . LYS A 1 96 ? 1.757 -9.844 -11.737 1.00 95.50 96 LYS A N 1
ATOM 809 C CA . LYS A 1 96 ? 1.254 -11.229 -11.687 1.00 95.50 96 LYS A CA 1
ATOM 810 C C . LYS A 1 96 ? 2.315 -12.271 -11.297 1.00 95.50 96 LYS A C 1
ATOM 812 O O . LYS A 1 96 ? 1.956 -13.379 -10.919 1.00 95.50 96 LYS A O 1
ATOM 817 N N . GLU A 1 97 ? 3.600 -11.944 -11.435 1.00 95.50 97 GLU A N 1
ATOM 818 C CA . GLU A 1 97 ? 4.721 -12.831 -11.090 1.00 95.50 97 GLU A CA 1
ATOM 819 C C . GLU A 1 97 ? 5.191 -12.616 -9.643 1.00 95.50 97 GLU A C 1
ATOM 821 O O . GLU A 1 97 ? 5.974 -13.402 -9.110 1.00 95.50 97 GLU A O 1
ATOM 826 N N . MET A 1 98 ? 4.701 -11.570 -8.970 1.00 95.25 98 MET A N 1
ATOM 827 C CA . MET A 1 98 ? 5.036 -11.294 -7.580 1.00 95.25 98 MET A CA 1
ATOM 828 C C . MET A 1 98 ? 4.260 -12.218 -6.642 1.00 95.25 98 MET A C 1
ATOM 830 O O . MET A 1 98 ? 3.040 -12.342 -6.716 1.00 95.25 98 MET A O 1
ATOM 834 N N . THR A 1 99 ? 4.970 -12.827 -5.693 1.00 95.94 99 THR A N 1
ATOM 835 C CA . THR A 1 99 ? 4.348 -13.663 -4.663 1.00 95.94 99 THR A CA 1
ATOM 836 C C . THR A 1 99 ? 3.988 -12.821 -3.447 1.00 95.94 99 THR A C 1
ATOM 838 O O . THR A 1 99 ? 4.859 -12.192 -2.846 1.00 95.94 99 THR A O 1
ATOM 841 N N . PHE A 1 100 ? 2.712 -12.846 -3.063 1.00 96.38 100 PHE A N 1
ATOM 842 C CA . PHE A 1 100 ? 2.219 -12.208 -1.848 1.00 96.38 100 PHE A CA 1
ATOM 843 C C . PHE A 1 100 ? 1.885 -13.251 -0.786 1.00 96.38 100 PHE A C 1
ATOM 845 O O . PHE A 1 100 ? 1.179 -14.224 -1.049 1.00 96.38 100 PHE A O 1
ATOM 852 N N . TYR A 1 101 ? 2.371 -13.035 0.432 1.00 97.00 101 TYR A N 1
ATOM 853 C CA . TYR A 1 101 ? 2.148 -13.931 1.561 1.00 97.00 101 TYR A CA 1
ATOM 854 C C . TYR A 1 101 ? 1.807 -13.156 2.835 1.00 97.00 101 TYR A C 1
ATOM 856 O O . TYR A 1 101 ? 2.022 -11.949 2.946 1.00 97.00 101 TYR A O 1
ATOM 864 N N . LYS A 1 102 ? 1.227 -13.847 3.820 1.00 96.75 102 LYS A N 1
ATOM 865 C CA . LYS A 1 102 ? 0.878 -13.241 5.110 1.00 96.75 102 LYS A CA 1
ATOM 866 C C . LYS A 1 102 ? 2.131 -13.083 5.970 1.00 96.75 102 LYS A C 1
ATOM 868 O O . LYS A 1 102 ? 2.824 -14.059 6.234 1.00 96.75 102 LYS A O 1
ATOM 873 N N . ASP A 1 103 ? 2.359 -11.878 6.484 1.00 95.50 103 ASP A N 1
ATOM 874 C CA . ASP A 1 103 ? 3.397 -11.598 7.480 1.00 95.50 103 ASP A CA 1
ATOM 875 C C . ASP A 1 103 ? 2.749 -11.090 8.772 1.00 95.50 103 ASP A C 1
ATOM 877 O O . ASP A 1 103 ? 2.198 -9.986 8.823 1.00 95.50 103 ASP A O 1
ATOM 881 N N . ALA A 1 104 ? 2.822 -11.895 9.835 1.00 95.44 104 ALA A N 1
ATOM 882 C CA . ALA A 1 104 ? 2.212 -11.586 11.125 1.00 95.44 104 ALA A CA 1
ATOM 883 C C . ALA A 1 104 ? 2.779 -10.306 11.758 1.00 95.44 104 ALA A C 1
ATOM 885 O O . ALA A 1 104 ? 2.045 -9.570 12.418 1.00 95.44 104 ALA A O 1
ATOM 886 N N . SER A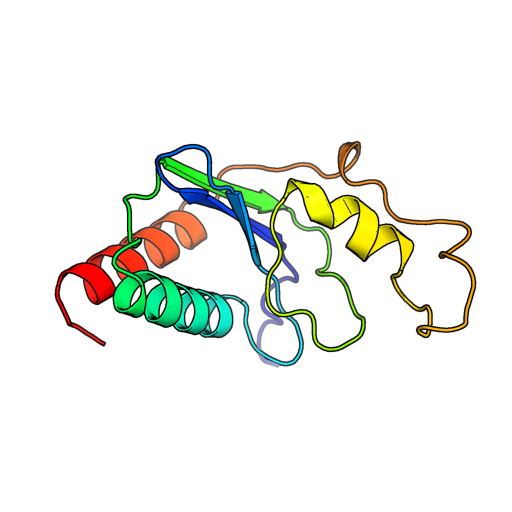 1 105 ? 4.068 -10.017 11.551 1.00 95.50 105 SER A N 1
ATOM 887 C CA . SER A 1 105 ? 4.704 -8.813 12.095 1.00 95.50 105 SER A CA 1
ATOM 888 C C . SER A 1 105 ? 4.152 -7.559 11.422 1.00 95.50 105 SER A C 1
ATOM 890 O O . SER A 1 105 ? 3.675 -6.641 12.095 1.00 95.50 105 SER A O 1
ATOM 892 N N . THR A 1 106 ? 4.133 -7.553 10.087 1.00 96.25 106 THR A N 1
ATOM 893 C CA . THR A 1 106 ? 3.578 -6.441 9.304 1.00 96.25 106 THR A CA 1
ATOM 894 C C . THR A 1 106 ? 2.076 -6.282 9.553 1.00 96.25 106 THR A C 1
ATOM 896 O O . THR A 1 106 ? 1.614 -5.168 9.783 1.00 96.25 106 THR A O 1
ATOM 899 N N . THR A 1 107 ? 1.328 -7.386 9.644 1.00 97.00 107 THR A N 1
ATOM 900 C CA . THR A 1 107 ? -0.111 -7.371 9.964 1.00 97.00 107 THR A CA 1
ATOM 901 C C . THR A 1 107 ? -0.384 -6.710 11.318 1.00 97.00 107 THR A C 1
ATOM 903 O O . THR A 1 107 ? -1.246 -5.840 11.422 1.00 97.00 107 THR A O 1
ATOM 906 N N . ARG A 1 108 ? 0.380 -7.061 12.365 1.00 97.19 108 ARG A N 1
ATOM 907 C CA . ARG A 1 108 ? 0.239 -6.435 13.693 1.00 97.19 108 ARG A CA 1
ATOM 908 C C . ARG A 1 108 ? 0.516 -4.935 13.655 1.00 97.19 108 ARG A C 1
ATOM 910 O O . ARG A 1 108 ? -0.207 -4.183 14.301 1.00 97.19 108 ARG A O 1
ATOM 917 N N . LYS A 1 109 ? 1.539 -4.498 12.911 1.00 96.75 109 LYS A N 1
ATOM 918 C CA . LYS A 1 109 ? 1.862 -3.070 12.750 1.00 96.75 109 LYS A CA 1
ATOM 919 C C . LYS A 1 109 ? 0.722 -2.309 12.077 1.00 96.75 109 LYS A C 1
ATOM 921 O O . LYS A 1 109 ? 0.282 -1.300 12.618 1.00 96.75 109 LYS A O 1
ATOM 926 N N . VAL A 1 110 ? 0.221 -2.828 10.954 1.00 97.44 110 VAL A N 1
ATOM 927 C CA . VAL A 1 110 ? -0.900 -2.237 10.209 1.00 97.44 110 VAL A CA 1
ATOM 928 C C . VAL A 1 110 ? -2.135 -2.113 11.100 1.00 97.44 110 VAL A C 1
ATOM 930 O O . VAL A 1 110 ? -2.655 -1.014 11.275 1.00 97.44 110 VAL A O 1
ATOM 933 N N . ASN A 1 111 ? -2.553 -3.206 11.741 1.00 97.00 111 ASN A N 1
ATOM 934 C CA . ASN A 1 111 ? -3.750 -3.206 12.585 1.00 97.00 111 ASN A CA 1
ATOM 935 C C . ASN A 1 111 ? -3.610 -2.271 13.793 1.00 97.00 111 ASN A C 1
ATOM 937 O O . ASN A 1 111 ? -4.565 -1.587 14.159 1.00 97.00 111 ASN A O 1
ATOM 941 N N . LYS A 1 112 ? -2.415 -2.204 14.398 1.00 96.88 112 LYS A N 1
ATOM 942 C CA . LYS A 1 112 ? -2.138 -1.267 15.490 1.00 96.88 112 LYS A CA 1
ATOM 943 C C . LYS A 1 112 ? -2.284 0.181 15.024 1.00 96.88 112 LYS A C 1
ATOM 945 O O . LYS A 1 112 ? -2.972 0.945 15.689 1.00 96.88 112 LYS A O 1
ATOM 950 N N . ALA A 1 113 ? -1.676 0.545 13.896 1.00 96.69 113 ALA A N 1
ATOM 951 C CA . ALA A 1 113 ? -1.761 1.899 13.356 1.00 96.69 113 ALA A CA 1
ATOM 952 C C . ALA A 1 113 ? -3.210 2.282 13.004 1.00 96.69 113 ALA A C 1
ATOM 954 O O . ALA A 1 113 ? -3.679 3.341 13.409 1.00 96.69 113 ALA A O 1
ATOM 955 N N . VAL A 1 114 ? -3.972 1.395 12.358 1.00 96.38 114 VAL A N 1
ATOM 956 C CA . VAL A 1 114 ? -5.396 1.639 12.060 1.00 96.38 114 VAL A CA 1
ATOM 957 C C . VAL A 1 114 ? -6.207 1.866 13.338 1.00 96.38 114 VAL A C 1
ATOM 959 O O . VAL A 1 114 ? -6.948 2.845 13.430 1.00 96.38 114 VAL A O 1
ATOM 962 N N . SER A 1 115 ? -6.034 1.007 14.348 1.00 95.81 115 SER A N 1
ATOM 963 C CA . SER A 1 115 ? -6.710 1.146 15.646 1.00 95.81 115 SER A CA 1
ATOM 964 C C . SER A 1 115 ? -6.360 2.466 16.341 1.00 95.81 115 SER A C 1
ATOM 966 O O . SER A 1 115 ? -7.241 3.179 16.818 1.00 95.81 115 SER A O 1
ATOM 968 N N . ASN A 1 116 ? -5.081 2.836 16.338 1.00 96.12 116 ASN A N 1
ATOM 969 C CA . ASN A 1 116 ? -4.586 4.107 16.858 1.00 96.12 116 ASN A CA 1
ATOM 970 C C . ASN A 1 116 ? -5.287 5.307 16.198 1.00 96.12 116 ASN A C 1
ATOM 972 O O . ASN A 1 116 ? -5.845 6.163 16.887 1.00 96.12 116 ASN A O 1
ATOM 976 N N . TYR A 1 117 ? -5.359 5.328 14.864 1.00 95.25 117 TYR A N 1
ATOM 977 C CA . TYR A 1 117 ? -6.019 6.405 14.124 1.00 95.25 117 TYR A CA 1
ATOM 978 C C . TYR A 1 117 ? -7.527 6.476 14.390 1.00 95.25 117 TYR A C 1
ATOM 980 O O . TYR A 1 117 ? -8.044 7.585 14.573 1.00 95.25 117 TYR A O 1
ATOM 988 N N . LYS A 1 118 ? -8.215 5.328 14.483 1.00 93.12 118 LYS A N 1
ATOM 989 C CA . LYS A 1 118 ? -9.637 5.258 14.867 1.00 93.12 118 LYS A CA 1
ATOM 990 C C . LYS A 1 118 ? -9.885 5.807 16.277 1.00 93.12 118 LYS A C 1
ATOM 992 O O . LYS A 1 118 ? -10.876 6.494 16.494 1.00 93.12 118 LYS A O 1
ATOM 997 N N . ASN A 1 119 ? -8.956 5.576 17.204 1.00 94.19 119 ASN A N 1
ATOM 998 C CA . ASN A 1 119 ? -9.059 6.006 18.602 1.00 94.19 119 ASN A CA 1
ATOM 999 C C . ASN A 1 119 ? -8.443 7.386 18.897 1.00 94.19 119 ASN A C 1
ATOM 1001 O O . ASN A 1 119 ? -8.437 7.806 20.049 1.00 94.19 119 ASN A O 1
ATOM 1005 N N . ASN A 1 120 ? -7.949 8.110 17.885 1.00 91.19 120 ASN A N 1
ATOM 1006 C CA . ASN A 1 120 ? -7.256 9.400 18.052 1.00 91.19 120 ASN A CA 1
ATOM 1007 C C . ASN A 1 120 ? -5.977 9.325 18.913 1.00 91.19 120 ASN A C 1
ATOM 1009 O O . ASN A 1 120 ? -5.658 10.267 19.630 1.00 91.19 120 ASN A O 1
ATOM 1013 N N . ILE A 1 121 ? -5.240 8.219 18.821 1.00 87.50 121 ILE A N 1
ATOM 1014 C CA . ILE A 1 121 ? -3.955 8.012 19.497 1.00 87.50 121 ILE A CA 1
ATOM 1015 C C . ILE A 1 121 ? -2.872 8.057 18.416 1.00 87.50 121 ILE A C 1
ATOM 1017 O O . ILE A 1 121 ? -2.729 7.086 17.677 1.00 87.50 121 ILE A O 1
ATOM 1021 N N . TYR A 1 122 ? -2.158 9.172 18.276 1.00 72.25 122 TYR A N 1
ATOM 1022 C CA . TYR A 1 122 ? -1.106 9.361 17.268 1.00 72.25 122 TYR A CA 1
ATOM 1023 C C . TYR A 1 122 ? 0.213 9.778 17.913 1.00 72.25 122 TYR A C 1
ATOM 1025 O O . TYR A 1 122 ? 0.175 10.607 18.850 1.00 72.25 122 TYR A O 1
#

pLDDT: mean 90.33, std 11.97, range [34.38, 98.12]

Organism: Bacillus thuringiensis (NCBI:txid1428)

Radius of gyration: 14.9 Å; chains: 1; bounding box: 41×27×43 Å

Sequence (122 aa):
MARRQANKIVRVQFSEDRVMMFGNSYKPWEMQFEEYLWLLKQDGKLTDVEQVTVSDNEWVSWGGLKWCPEERFQHQLNREGCQDSEPDNPNPRQYKEMTFYKDASTTRKVNKAVSNYKNNIY

Secondary structure (DSSP, 8-state):
--------EEEEEESSS-EEEEE-SSS-HHHHHHHHHHHHHHTT----EEEEEEESSPPP-STT--EEEHHHHHHHHHTTT--TTSPPPSSPPPGGG---B--HHHHHHHHHHHHHHHTT--

Foldseek 3Di:
DPDPPQWKKKWWQFPPRWIKIFTQEVHHRLVLLLVVCVVCVVVVNLGHTDDIKMFSDHDQHPDRDGMDTPVCRQVSQQCRPHDPPDGTDPDGDDPVPTDIDDDPVVVVSSNVSSVCSVVVND